Protein AF-A0A822FQL4-F1 (afdb_monomer_lite)

Foldseek 3Di:
DDDDDQPPVRDPPDPPDPDDPDPPDDDDDDDDDDDDDQCVVVPPCSCVQQADPVRDGDDNDPD

pLDDT: mean 79.7, std 19.59, range [40.16, 98.06]

Radius of gyration: 27.42 Å; chains: 1; bounding box: 46×46×60 Å

InterPro domains:
  IPR029033 Histidine phosphatase superfamily [G3DSA:3.40.50.1240] (21-63)

Organism: NCBI:txid392032

Secondary structure (DSSP, 8-state):
-PPP---TT-S-------------PPP----------HHHHSGGGHHHHHB-TTS-B---S--

Structure (mmCIF, N/CA/C/O backbone):
data_AF-A0A822FQL4-F1
#
_entry.id   AF-A0A822FQL4-F1
#
loop_
_atom_site.group_PDB
_atom_site.id
_atom_site.type_symbol
_atom_site.label_atom_id
_atom_site.label_alt_id
_atom_site.label_comp_id
_atom_site.label_asym_id
_atom_site.label_entity_id
_atom_site.label_seq_id
_atom_site.pdbx_PDB_ins_code
_atom_site.Cartn_x
_atom_site.Cartn_y
_atom_site.Cartn_z
_atom_site.occupancy
_atom_site.B_iso_or_equiv
_atom_site.auth_seq_id
_atom_site.auth_comp_id
_atom_site.auth_asym_id
_atom_site.auth_atom_id
_atom_site.pdbx_PDB_model_num
ATOM 1 N N . MET A 1 1 ? 23.320 37.857 -35.75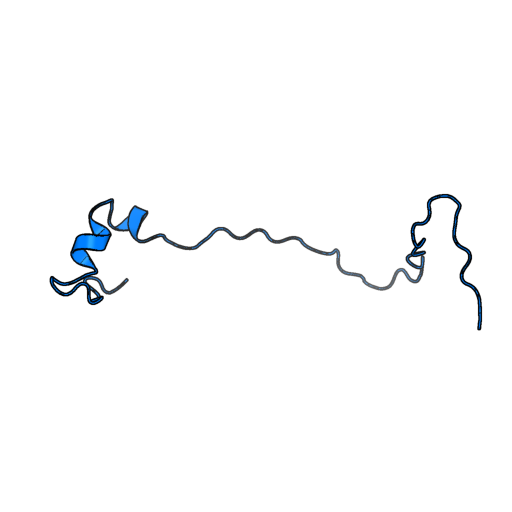7 1.00 40.16 1 MET A N 1
ATOM 2 C CA . MET A 1 1 ? 22.112 37.047 -35.511 1.00 40.16 1 MET A CA 1
ATOM 3 C C . MET A 1 1 ? 22.055 36.049 -36.651 1.00 40.16 1 MET A C 1
ATOM 5 O O . MET A 1 1 ? 21.648 36.427 -37.739 1.00 40.16 1 MET A O 1
ATOM 9 N N . GLU A 1 2 ? 22.635 34.864 -36.453 1.00 43.81 2 GLU A N 1
ATOM 10 C CA . GLU A 1 2 ? 22.609 33.778 -37.444 1.00 43.81 2 GLU A CA 1
ATOM 11 C C . GLU A 1 2 ? 21.193 33.204 -37.502 1.00 43.81 2 GLU A C 1
ATOM 13 O O . 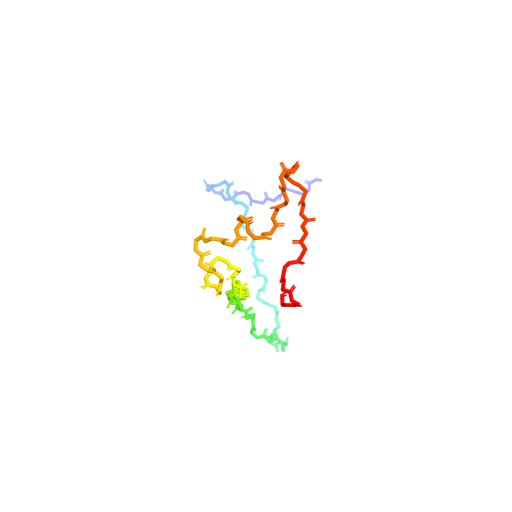GLU A 1 2 ? 20.640 32.807 -36.476 1.00 43.81 2 GLU A O 1
ATOM 18 N N . GLY A 1 3 ? 20.586 33.252 -38.687 1.00 43.84 3 GLY A N 1
ATOM 19 C CA . GLY A 1 3 ? 19.281 32.662 -38.952 1.00 43.84 3 GLY A CA 1
ATOM 20 C C . GLY A 1 3 ? 19.431 31.159 -39.140 1.00 43.84 3 GLY A C 1
ATOM 21 O O . GLY A 1 3 ? 20.228 30.727 -39.964 1.00 43.84 3 GLY A O 1
ATOM 22 N N . GLY A 1 4 ? 18.687 30.377 -38.358 1.00 52.50 4 GLY A N 1
ATOM 23 C CA . GLY A 1 4 ? 18.481 28.963 -38.649 1.00 52.50 4 GLY A CA 1
ATOM 24 C C . GLY A 1 4 ? 17.493 28.818 -39.803 1.00 52.50 4 GLY A C 1
ATOM 25 O O . GLY A 1 4 ? 16.466 29.499 -39.815 1.00 52.50 4 GLY A O 1
ATOM 26 N N . ASP A 1 5 ? 17.813 27.950 -40.759 1.00 56.50 5 ASP A N 1
ATOM 27 C CA . ASP A 1 5 ? 16.943 27.641 -41.890 1.00 56.50 5 ASP A CA 1
ATOM 28 C C . ASP A 1 5 ? 15.698 26.886 -41.397 1.00 56.50 5 ASP A C 1
ATOM 30 O O . ASP A 1 5 ? 15.780 25.773 -40.875 1.00 56.50 5 ASP A O 1
ATOM 34 N N . ILE A 1 6 ? 14.538 27.531 -41.524 1.00 56.84 6 ILE A N 1
ATOM 35 C CA . ILE A 1 6 ? 13.220 26.958 -41.239 1.00 56.84 6 ILE A CA 1
ATOM 36 C C . ILE A 1 6 ? 12.779 26.222 -42.504 1.00 56.84 6 ILE A C 1
ATOM 38 O O . ILE A 1 6 ? 12.643 26.851 -43.555 1.00 56.84 6 ILE A O 1
ATOM 42 N N . ASP A 1 7 ? 12.556 24.910 -42.424 1.00 62.34 7 ASP A N 1
ATOM 43 C CA . ASP A 1 7 ? 11.914 24.196 -43.526 1.00 62.34 7 ASP A CA 1
ATOM 44 C C . ASP A 1 7 ? 10.408 24.524 -43.595 1.00 62.34 7 ASP A C 1
ATOM 46 O O . ASP A 1 7 ? 9.791 24.977 -42.627 1.00 62.34 7 ASP A O 1
ATOM 50 N N . GLU A 1 8 ? 9.801 24.329 -44.768 1.00 58.75 8 GLU A N 1
ATOM 51 C CA . GLU A 1 8 ? 8.416 24.725 -45.091 1.00 58.75 8 GLU A CA 1
ATOM 52 C C . GLU A 1 8 ? 7.341 24.023 -44.225 1.00 58.75 8 GLU A C 1
ATOM 54 O O . GLU A 1 8 ? 6.153 24.319 -44.333 1.00 58.75 8 GLU A O 1
ATOM 59 N N . SER A 1 9 ? 7.741 23.115 -43.328 1.00 60.78 9 SER A N 1
ATOM 60 C CA . SER A 1 9 ? 6.855 22.455 -42.367 1.0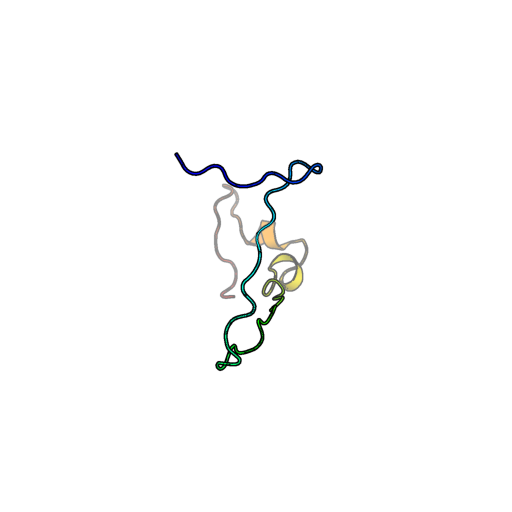0 60.78 9 SER A CA 1
ATOM 61 C C . SER A 1 9 ? 6.763 23.179 -41.015 1.00 60.78 9 SER A C 1
ATOM 63 O O . SER A 1 9 ? 5.908 22.840 -40.198 1.00 60.78 9 SER A O 1
ATOM 65 N N . GLY A 1 10 ? 7.602 24.197 -40.775 1.00 51.75 10 GLY A N 1
ATOM 66 C CA . GLY A 1 10 ? 7.597 24.990 -39.542 1.00 51.75 10 GLY A CA 1
ATOM 67 C C . GLY A 1 10 ? 8.103 24.240 -38.303 1.00 51.75 10 GLY A C 1
ATOM 68 O O . GLY A 1 10 ? 7.971 24.747 -37.187 1.00 51.75 10 GLY A O 1
ATOM 69 N N . TYR A 1 11 ? 8.687 23.051 -38.473 1.00 54.53 11 TYR A N 1
ATOM 70 C CA . TYR A 1 11 ? 9.282 22.272 -37.393 1.00 54.53 11 TYR A CA 1
ATOM 71 C C . TYR A 1 11 ? 10.802 22.460 -37.369 1.00 54.53 11 TYR A C 1
ATOM 73 O O . TYR A 1 11 ? 11.468 22.479 -38.399 1.00 54.53 11 TYR A O 1
ATOM 81 N N . TYR A 1 12 ? 11.375 22.583 -36.169 1.00 54.88 12 TYR A N 1
ATOM 82 C CA . TYR A 1 12 ? 12.827 22.589 -35.998 1.00 54.88 12 TYR A CA 1
ATOM 83 C C . TYR A 1 12 ? 13.395 21.219 -36.391 1.00 54.88 12 TYR A C 1
ATOM 85 O O . TYR A 1 12 ? 13.278 20.251 -35.634 1.00 54.88 12 TYR A O 1
ATOM 93 N N . SER A 1 13 ? 14.037 21.147 -37.557 1.00 55.97 13 SER A N 1
ATOM 94 C CA . SER A 1 13 ? 14.821 19.986 -37.972 1.00 55.97 13 SER A CA 1
ATOM 95 C C . SER A 1 13 ? 16.048 19.862 -37.070 1.00 55.97 13 SER A C 1
ATOM 97 O O . SER A 1 13 ? 17.057 20.548 -37.232 1.00 55.97 13 SER A O 1
ATOM 99 N N . SER A 1 14 ? 15.942 19.014 -36.049 1.00 55.94 14 SER A N 1
ATOM 100 C CA . SER A 1 14 ? 17.087 18.636 -35.227 1.00 55.94 14 SER A CA 1
ATOM 101 C C . SER A 1 14 ? 17.839 17.532 -35.959 1.00 55.94 14 SER A C 1
ATOM 103 O O . SER A 1 14 ? 17.458 16.365 -35.896 1.00 55.94 14 SER A O 1
ATOM 105 N N . SER A 1 15 ? 18.905 17.889 -36.673 1.00 56.69 15 SER A N 1
ATOM 106 C CA . SER A 1 15 ? 19.837 16.905 -37.218 1.00 56.69 15 SER A CA 1
ATOM 107 C C . SER A 1 15 ? 20.582 16.244 -36.056 1.00 56.69 15 SER A C 1
ATOM 109 O O . SER A 1 15 ? 21.576 16.777 -35.558 1.00 56.69 15 SER A O 1
ATOM 111 N N . TYR A 1 16 ? 20.093 15.096 -35.585 1.00 58.88 16 TYR A N 1
ATOM 112 C CA . TYR A 1 16 ? 20.856 14.253 -34.671 1.00 58.88 16 TYR A CA 1
ATOM 113 C C . TYR A 1 16 ? 22.122 13.817 -35.410 1.00 58.88 16 TYR A C 1
ATOM 115 O O . TYR A 1 16 ? 22.058 13.115 -36.420 1.00 58.88 16 TYR A O 1
ATOM 123 N N . GLY A 1 17 ? 23.264 14.331 -34.956 1.00 51.44 17 GLY A N 1
ATOM 124 C CA . GLY A 1 17 ? 24.554 14.116 -35.588 1.00 51.44 17 GLY A CA 1
ATOM 125 C C . GLY A 1 17 ? 24.849 12.630 -35.760 1.00 51.44 17 GLY A C 1
ATOM 126 O O . GLY A 1 17 ? 24.856 11.865 -34.798 1.00 51.44 17 GLY A O 1
ATOM 127 N N . SER A 1 18 ? 25.138 12.242 -36.998 1.00 63.69 18 SER A N 1
ATOM 128 C CA . SER A 1 18 ? 25.815 10.990 -37.318 1.00 63.69 18 SER A CA 1
ATOM 129 C C . SER A 1 18 ? 27.277 11.131 -36.885 1.00 63.69 18 SER A C 1
ATOM 131 O O . SER A 1 18 ? 28.132 11.524 -37.677 1.00 63.69 18 SER A O 1
ATOM 133 N N . GLY A 1 19 ? 27.551 10.906 -35.599 1.00 52.31 19 GLY A N 1
ATOM 134 C CA . GLY A 1 19 ? 28.861 11.127 -34.992 1.00 52.31 19 GLY A CA 1
ATOM 135 C C . GLY A 1 19 ? 29.255 10.020 -34.020 1.00 52.31 19 GLY A C 1
ATOM 136 O O . GLY A 1 19 ? 28.769 9.976 -32.896 1.00 52.31 19 GLY A O 1
ATOM 137 N N . SER A 1 20 ? 30.217 9.205 -34.459 1.00 52.22 20 SER A N 1
ATOM 138 C CA . SER A 1 20 ? 31.010 8.202 -33.728 1.00 52.22 20 SER A CA 1
ATOM 139 C C . SER A 1 20 ? 30.310 6.909 -33.279 1.00 52.22 20 SER A C 1
ATOM 141 O O . SER A 1 20 ? 29.501 6.883 -32.356 1.00 52.22 20 SER A O 1
ATOM 143 N N . GLU A 1 21 ? 30.737 5.798 -33.889 1.00 62.22 21 GLU A N 1
ATOM 144 C CA . GLU 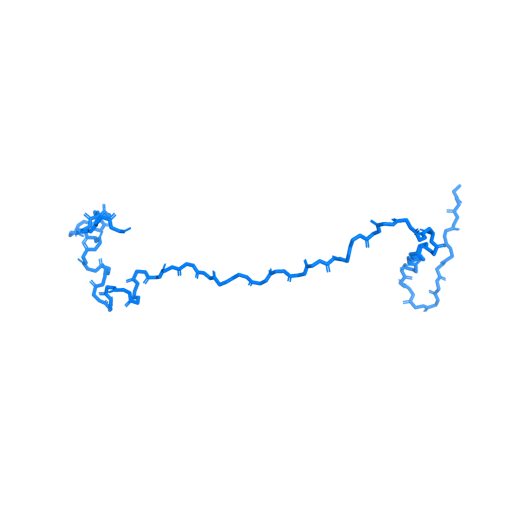A 1 21 ? 30.637 4.426 -33.373 1.00 62.22 21 GLU A CA 1
ATOM 145 C C . GLU A 1 21 ? 31.499 4.279 -32.099 1.00 62.22 21 GLU A C 1
ATOM 147 O O . GLU A 1 21 ? 32.534 3.618 -32.084 1.00 62.22 21 GLU A O 1
ATOM 152 N N . GLY A 1 22 ? 31.116 4.979 -31.032 1.00 57.97 22 GLY A N 1
ATOM 153 C CA . GLY A 1 22 ? 31.793 4.977 -29.740 1.00 57.97 22 GLY A CA 1
ATOM 154 C C . GLY A 1 22 ? 30.831 4.545 -28.645 1.00 57.97 22 GLY A C 1
ATOM 155 O O . GLY A 1 22 ? 30.162 5.382 -28.054 1.00 57.97 22 GLY A O 1
ATOM 156 N N . ASP A 1 23 ? 30.745 3.232 -28.429 1.00 61.78 23 ASP A N 1
ATOM 157 C CA . ASP A 1 23 ? 30.247 2.567 -27.213 1.00 61.78 23 ASP A CA 1
ATOM 158 C C . ASP A 1 23 ? 28.944 3.126 -26.597 1.00 61.78 23 ASP A C 1
ATOM 160 O O . ASP A 1 23 ? 28.782 3.241 -25.380 1.00 61.78 23 ASP A O 1
ATOM 164 N N . SER A 1 24 ? 27.974 3.484 -27.440 1.00 68.19 24 SER A N 1
ATOM 165 C CA . SER A 1 24 ? 26.641 3.866 -26.978 1.00 68.19 24 SER A CA 1
ATOM 166 C C . SER A 1 24 ? 25.865 2.598 -26.643 1.00 68.19 24 SER A C 1
ATOM 168 O O . SER A 1 24 ? 25.192 2.006 -27.487 1.00 68.19 24 SER A O 1
ATOM 170 N N . ALA A 1 25 ? 25.986 2.149 -25.390 1.00 78.00 25 ALA A N 1
ATOM 171 C CA . ALA A 1 25 ? 25.157 1.070 -24.871 1.00 78.00 25 ALA A CA 1
ATOM 172 C C . ALA A 1 25 ? 23.685 1.325 -25.262 1.00 78.00 25 ALA A C 1
ATOM 174 O O . ALA A 1 25 ? 23.199 2.450 -25.095 1.00 78.00 25 ALA A O 1
ATOM 175 N N . PRO A 1 26 ? 22.968 0.318 -25.794 1.00 83.50 26 PRO A N 1
ATOM 176 C CA . PRO A 1 26 ? 21.611 0.519 -26.279 1.00 83.50 26 PRO A CA 1
ATOM 177 C C . PRO A 1 26 ? 20.732 1.052 -25.147 1.00 83.50 26 PRO A C 1
ATOM 179 O O . PRO A 1 26 ? 20.723 0.489 -24.047 1.00 83.50 26 PRO A O 1
ATOM 182 N N . LEU A 1 27 ? 19.984 2.127 -25.420 1.00 85.44 27 LEU A N 1
ATOM 183 C CA . LEU A 1 27 ? 18.994 2.658 -24.486 1.00 85.44 27 LEU A CA 1
ATOM 184 C C . LEU A 1 27 ? 17.987 1.554 -24.144 1.00 85.44 27 LEU A C 1
ATOM 186 O O . LEU A 1 27 ? 17.449 0.888 -25.030 1.00 85.44 27 LEU A O 1
ATOM 190 N N . ARG A 1 28 ? 17.736 1.347 -22.849 1.00 89.62 28 ARG A N 1
ATOM 191 C CA . ARG A 1 28 ? 16.806 0.324 -22.362 1.00 89.62 28 ARG A CA 1
ATOM 192 C C . ARG A 1 28 ? 15.574 0.981 -21.767 1.00 89.62 28 ARG A C 1
ATOM 194 O O . ARG A 1 28 ? 15.689 1.831 -20.889 1.00 89.62 28 ARG A O 1
ATOM 201 N N . PHE A 1 29 ? 14.405 0.518 -22.191 1.00 92.75 29 PHE A N 1
ATOM 202 C CA . PHE A 1 29 ? 13.148 0.814 -21.517 1.00 92.75 29 PHE A CA 1
ATOM 203 C C . PHE A 1 29 ? 12.853 -0.286 -20.507 1.00 92.75 29 PHE A C 1
ATOM 205 O O . PHE A 1 29 ? 12.831 -1.467 -20.851 1.00 92.75 29 PHE A O 1
ATOM 212 N N . ILE A 1 30 ? 12.627 0.108 -19.258 1.00 94.62 30 ILE A N 1
ATOM 213 C CA . ILE A 1 30 ? 12.247 -0.806 -18.185 1.00 94.62 30 ILE A CA 1
ATOM 214 C C . ILE A 1 30 ? 10.853 -0.401 -17.721 1.00 94.62 30 ILE A C 1
ATOM 216 O O . ILE A 1 30 ? 10.639 0.728 -17.287 1.00 94.62 30 ILE A O 1
ATOM 220 N N . ILE A 1 31 ? 9.906 -1.330 -17.826 1.00 95.62 31 ILE A N 1
ATOM 221 C CA . ILE A 1 31 ? 8.531 -1.153 -17.359 1.00 95.62 31 ILE A CA 1
ATOM 222 C C . ILE A 1 31 ? 8.384 -1.979 -16.085 1.00 95.62 31 ILE A C 1
ATOM 224 O O . ILE A 1 31 ? 8.567 -3.195 -16.105 1.00 95.62 31 ILE A O 1
ATOM 228 N N . ILE A 1 32 ? 8.070 -1.313 -14.977 1.00 96.00 32 ILE A N 1
ATOM 229 C CA . ILE A 1 32 ? 7.949 -1.935 -13.656 1.00 96.00 32 ILE A CA 1
ATOM 230 C C . ILE A 1 32 ? 6.497 -1.809 -13.196 1.00 96.00 32 ILE A C 1
ATOM 232 O O . ILE A 1 32 ? 5.903 -0.733 -13.265 1.00 96.00 32 ILE A O 1
ATOM 236 N N . ARG A 1 33 ? 5.915 -2.916 -12.728 1.00 98.06 33 ARG A N 1
ATOM 237 C CA . ARG A 1 33 ? 4.583 -2.920 -12.111 1.00 98.06 33 ARG A CA 1
ATOM 238 C C . ARG A 1 33 ? 4.659 -2.346 -10.693 1.00 98.06 33 ARG A C 1
ATOM 240 O O . ARG A 1 33 ? 5.685 -2.456 -10.032 1.00 98.06 33 ARG A O 1
ATOM 247 N N . HIS A 1 34 ? 3.549 -1.791 -10.208 1.00 97.81 34 HIS A N 1
ATOM 248 C CA . HIS A 1 34 ? 3.380 -1.493 -8.784 1.00 97.81 34 HIS A CA 1
ATOM 249 C C . HIS A 1 34 ? 3.702 -2.719 -7.899 1.00 97.81 34 HIS A C 1
ATOM 251 O O . HIS A 1 34 ? 3.564 -3.864 -8.341 1.00 97.81 34 HIS A O 1
ATOM 257 N N . GLY A 1 35 ? 4.089 -2.471 -6.644 1.00 97.44 35 GLY A N 1
ATOM 258 C CA . GLY A 1 35 ? 4.327 -3.517 -5.644 1.00 97.44 35 GLY A CA 1
ATOM 259 C C . GLY A 1 35 ? 3.048 -4.222 -5.180 1.00 97.44 35 GLY A C 1
ATOM 260 O O . GLY A 1 35 ? 1.990 -4.110 -5.805 1.00 97.44 35 GLY A O 1
ATOM 261 N N . GLU A 1 36 ? 3.133 -4.949 -4.069 1.00 97.56 36 GLU A N 1
ATOM 262 C CA . GLU A 1 36 ? 1.950 -5.540 -3.442 1.00 97.56 36 GLU A CA 1
ATOM 263 C C . GLU A 1 36 ? 0.909 -4.457 -3.115 1.00 97.56 36 GLU A C 1
ATOM 265 O O . GLU A 1 36 ? 1.246 -3.332 -2.741 1.00 97.56 36 GLU A O 1
ATOM 270 N N . ARG A 1 37 ? -0.372 -4.787 -3.298 1.00 97.25 37 ARG A N 1
ATOM 271 C CA . ARG A 1 37 ? -1.473 -3.888 -2.969 1.00 97.25 37 ARG A CA 1
ATOM 272 C C . ARG A 1 37 ? -2.258 -4.428 -1.783 1.00 97.25 37 ARG A C 1
ATOM 274 O O . ARG A 1 37 ? -2.798 -5.529 -1.851 1.00 97.25 37 ARG A O 1
ATOM 281 N N . VAL A 1 38 ? -2.411 -3.595 -0.759 1.00 96.75 38 VAL A N 1
ATOM 282 C CA . VAL A 1 38 ? -3.171 -3.893 0.464 1.00 96.75 38 VAL A CA 1
ATOM 283 C C . VAL A 1 38 ? -4.597 -4.374 0.175 1.00 96.75 38 VAL A C 1
ATOM 285 O O . VAL A 1 38 ? -5.064 -5.303 0.823 1.00 96.75 38 VAL A O 1
ATOM 288 N N . ASP A 1 39 ? -5.291 -3.811 -0.815 1.00 96.62 39 ASP A N 1
ATOM 289 C CA . ASP A 1 39 ? -6.663 -4.221 -1.142 1.00 96.62 39 ASP A CA 1
ATOM 290 C C . ASP A 1 39 ? -6.754 -5.630 -1.740 1.00 96.62 39 ASP A C 1
ATOM 292 O O . ASP A 1 39 ? -7.765 -6.311 -1.568 1.00 96.62 39 ASP A O 1
ATOM 296 N N . VAL A 1 40 ? -5.689 -6.086 -2.400 1.00 97.00 40 VAL A N 1
ATOM 297 C CA . VAL A 1 40 ? -5.582 -7.451 -2.927 1.00 97.00 40 VAL A CA 1
ATOM 298 C C . VAL A 1 40 ? -5.243 -8.429 -1.802 1.00 97.00 40 VAL A C 1
ATOM 300 O O . VAL A 1 40 ? -5.872 -9.480 -1.705 1.00 97.00 40 VAL A O 1
ATOM 303 N N . THR A 1 41 ? -4.301 -8.074 -0.927 1.00 97.06 41 THR A N 1
ATOM 304 C CA . THR A 1 41 ? -3.820 -8.937 0.168 1.00 97.06 41 THR A CA 1
ATOM 305 C C . THR A 1 41 ? -4.847 -9.083 1.291 1.00 97.06 41 THR A C 1
ATOM 307 O O . THR A 1 41 ? -5.069 -10.173 1.814 1.00 97.06 41 THR A O 1
ATOM 310 N N . TYR A 1 42 ? -5.519 -7.988 1.641 1.00 95.62 42 TYR A N 1
ATOM 311 C CA . TYR A 1 42 ? -6.433 -7.901 2.779 1.00 95.62 42 TYR A CA 1
ATOM 312 C C . TYR A 1 42 ? -7.915 -7.828 2.358 1.00 95.62 42 TYR A C 1
ATOM 314 O O . TYR A 1 42 ? -8.804 -7.775 3.214 1.00 95.62 42 TYR A O 1
ATOM 322 N N . GLY A 1 43 ? -8.208 -7.864 1.055 1.00 95.75 43 GLY A N 1
ATOM 323 C CA . GLY A 1 43 ? -9.565 -7.845 0.509 1.00 95.75 43 GLY A CA 1
ATOM 324 C C . GLY A 1 43 ? -10.312 -6.528 0.748 1.00 95.75 43 GLY A C 1
ATOM 325 O O . GLY A 1 43 ? -9.786 -5.573 1.313 1.00 95.75 43 GLY A O 1
ATOM 326 N N . GLY A 1 44 ? -11.591 -6.477 0.361 1.00 95.75 44 GLY A N 1
ATOM 327 C CA . GLY A 1 44 ? -12.404 -5.249 0.408 1.00 95.75 44 GLY A CA 1
ATOM 328 C C . GLY A 1 44 ? -12.624 -4.639 1.803 1.00 95.75 44 GLY A C 1
ATOM 329 O O . GLY A 1 44 ? -13.065 -3.499 1.895 1.00 95.75 44 GLY A O 1
ATOM 330 N N . GLY A 1 45 ? -12.302 -5.380 2.870 1.00 95.12 45 GLY A N 1
ATOM 331 C CA . GLY A 1 45 ? -12.415 -4.955 4.269 1.00 95.12 45 GLY A CA 1
ATOM 332 C C . GLY A 1 45 ? -11.164 -4.273 4.846 1.00 95.12 45 GLY A C 1
ATOM 333 O O . GLY A 1 45 ? -11.068 -4.089 6.059 1.00 95.12 45 GLY A O 1
ATOM 334 N N . TRP A 1 46 ? -10.138 -4.009 4.028 1.00 96.25 46 TRP A N 1
ATOM 335 C CA . TRP A 1 46 ? -8.848 -3.506 4.513 1.00 96.25 46 TRP A CA 1
ATOM 336 C C . TRP A 1 46 ? -8.951 -2.106 5.131 1.00 96.25 46 TRP A C 1
ATOM 338 O O . TRP A 1 46 ? -8.297 -1.830 6.135 1.00 96.25 46 TRP A O 1
ATOM 348 N N . THR A 1 47 ? -9.803 -1.236 4.582 1.00 95.62 47 THR A N 1
ATOM 349 C CA . THR A 1 47 ? -9.959 0.141 5.070 1.00 95.62 47 THR A CA 1
ATOM 350 C C . THR A 1 47 ? -10.581 0.166 6.460 1.00 95.62 47 THR A C 1
ATOM 352 O O . THR A 1 47 ? -10.104 0.878 7.332 1.00 95.62 47 THR A O 1
ATOM 355 N N . GLN A 1 48 ? -11.586 -0.667 6.723 1.00 95.81 48 GLN A N 1
ATOM 356 C CA . GLN A 1 48 ? -12.232 -0.744 8.036 1.00 95.81 48 GLN A CA 1
ATOM 357 C C . GLN A 1 48 ? -11.284 -1.263 9.123 1.00 95.81 48 GLN A C 1
ATOM 359 O O . GLN A 1 48 ? -11.515 -1.017 10.301 1.00 95.81 48 GLN A O 1
ATOM 364 N N . ARG A 1 49 ? -10.225 -1.984 8.737 1.00 95.50 49 ARG A N 1
ATOM 365 C CA . ARG A 1 49 ? -9.177 -2.449 9.654 1.00 95.50 49 ARG A CA 1
ATOM 366 C C . ARG A 1 49 ? -8.070 -1.416 9.860 1.00 95.50 49 ARG A C 1
ATOM 368 O O . ARG A 1 49 ? -7.514 -1.344 10.948 1.00 95.50 49 ARG A O 1
ATOM 375 N N . ALA A 1 50 ? -7.772 -0.623 8.832 1.00 96.75 50 ALA A N 1
ATOM 376 C CA . ALA A 1 50 ? -6.717 0.391 8.837 1.00 96.75 50 ALA A CA 1
ATOM 377 C C . ALA A 1 50 ? -7.089 1.694 9.550 1.00 96.75 50 ALA A C 1
ATOM 379 O O . ALA A 1 50 ? -6.201 2.488 9.853 1.00 96.75 50 ALA A O 1
ATOM 380 N N . PHE A 1 51 ? -8.376 1.948 9.784 1.00 97.25 51 PHE A N 1
ATOM 381 C CA . PHE A 1 51 ? -8.851 3.211 10.339 1.00 97.25 51 PHE A CA 1
ATOM 382 C C . PHE A 1 51 ? -9.728 2.984 11.568 1.00 97.25 51 PHE A C 1
ATOM 384 O O . PHE A 1 51 ? -10.624 2.140 11.562 1.00 97.25 51 PHE A O 1
ATOM 391 N N . ASP A 1 52 ? -9.471 3.754 12.625 1.00 94.56 52 ASP A N 1
ATOM 392 C CA . ASP A 1 52 ? -10.293 3.745 13.832 1.00 94.56 52 ASP A CA 1
ATOM 393 C C . ASP A 1 52 ? -11.616 4.518 13.645 1.00 94.56 52 ASP A C 1
ATOM 395 O O . ASP A 1 52 ? -11.901 5.087 12.589 1.00 94.56 52 ASP A O 1
ATOM 399 N N . GLN A 1 53 ? -12.443 4.565 14.695 1.00 94.06 53 GLN A N 1
ATOM 400 C CA . GLN A 1 53 ? -13.747 5.245 14.664 1.00 94.06 53 GLN A CA 1
ATOM 401 C C . GLN A 1 53 ? -13.648 6.761 14.425 1.00 94.06 53 GLN A C 1
ATOM 403 O O . GLN A 1 53 ? -14.627 7.375 14.006 1.00 94.06 53 GLN A O 1
ATOM 408 N N . SER A 1 54 ? -12.488 7.369 14.687 1.00 96.12 54 SER A N 1
ATOM 409 C CA . SER A 1 54 ? -12.223 8.783 14.407 1.00 96.12 54 SER A CA 1
ATOM 410 C C . SER A 1 54 ? -11.717 9.022 12.979 1.00 96.12 54 SER A C 1
ATOM 412 O O . SER A 1 54 ? -11.505 10.168 12.586 1.00 96.12 54 SER A O 1
ATOM 414 N N . GLY A 1 55 ? -11.527 7.953 12.196 1.00 95.00 55 GLY A N 1
ATOM 415 C CA . GLY A 1 55 ? -10.930 8.005 10.866 1.00 95.00 55 GLY A CA 1
ATOM 416 C C . GLY A 1 55 ? -9.409 8.153 10.896 1.00 95.00 55 GLY A C 1
ATOM 417 O O . GLY A 1 55 ? -8.808 8.482 9.872 1.00 95.00 55 GLY A O 1
ATOM 418 N N . ARG A 1 56 ? -8.763 7.928 12.046 1.00 97.12 56 ARG A N 1
ATOM 419 C CA . ARG A 1 56 ? -7.305 7.967 12.159 1.00 97.12 56 ARG A CA 1
ATOM 420 C C . ARG A 1 56 ? -6.721 6.625 11.737 1.00 97.12 56 ARG A C 1
ATOM 422 O O . ARG A 1 56 ? -7.203 5.570 12.140 1.00 97.12 56 ARG A O 1
ATOM 429 N N . TYR A 1 57 ? -5.657 6.683 10.937 1.00 96.75 57 TYR A N 1
ATOM 430 C CA . TYR A 1 57 ? -4.919 5.492 10.533 1.00 96.75 57 TYR A CA 1
ATOM 431 C C . TYR A 1 57 ? -4.245 4.821 11.737 1.00 96.75 57 TYR A C 1
ATOM 433 O O . TYR A 1 57 ? -3.560 5.480 12.527 1.00 96.75 57 TYR A O 1
ATOM 441 N N . TYR A 1 58 ? -4.405 3.507 11.823 1.00 94.31 58 TYR A N 1
ATOM 442 C CA . TYR A 1 58 ? -3.751 2.622 12.774 1.00 94.31 58 TYR A CA 1
ATOM 443 C C . TYR A 1 58 ? -3.312 1.347 12.026 1.00 94.31 58 TYR A C 1
ATOM 445 O O . TYR A 1 58 ? -4.137 0.709 11.368 1.00 94.31 58 TYR A O 1
ATOM 453 N N . PRO A 1 59 ? -2.025 0.963 12.095 1.00 94.38 59 PRO A N 1
ATOM 454 C CA . PRO A 1 59 ? -1.552 -0.264 11.468 1.00 94.38 59 PRO A CA 1
ATOM 455 C C . PRO A 1 59 ? -2.111 -1.486 12.208 1.00 94.38 59 PRO A C 1
ATOM 457 O O . PRO A 1 59 ? -1.868 -1.663 13.401 1.00 94.38 59 PRO A O 1
ATOM 460 N N . PHE A 1 60 ? -2.846 -2.332 11.486 1.00 94.25 60 PHE A N 1
ATOM 461 C CA . PHE A 1 60 ? -3.450 -3.562 12.015 1.00 94.25 60 PHE A CA 1
ATOM 462 C C . PHE A 1 60 ? -2.644 -4.829 11.688 1.00 94.25 60 PHE A C 1
ATOM 464 O O . PHE A 1 60 ? -2.957 -5.897 12.210 1.00 94.25 60 PHE A O 1
ATOM 471 N N . ASP A 1 61 ? -1.637 -4.712 10.821 1.00 95.38 61 ASP A N 1
ATOM 472 C CA . ASP A 1 61 ? -0.702 -5.766 10.429 1.00 95.38 61 ASP A CA 1
ATOM 473 C C . ASP A 1 61 ? 0.716 -5.173 10.329 1.00 95.38 61 ASP A C 1
ATOM 475 O O . ASP 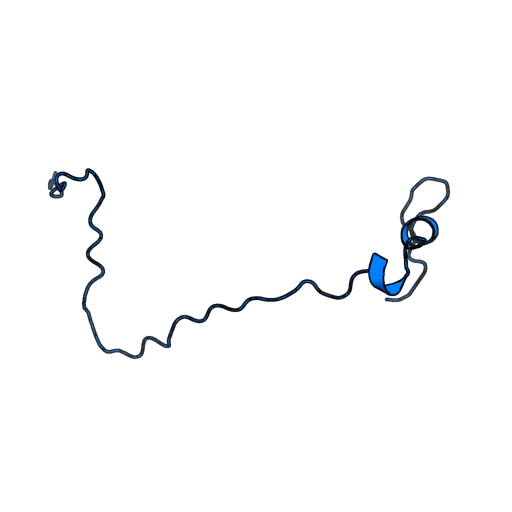A 1 61 ? 0.889 -3.954 10.256 1.00 95.38 61 ASP A O 1
ATOM 479 N N . SER A 1 62 ? 1.727 -6.035 10.395 1.00 93.81 62 SER A N 1
ATOM 480 C CA . SER A 1 62 ? 3.144 -5.678 10.290 1.00 93.81 62 SER A CA 1
ATOM 481 C C . SER A 1 62 ? 3.650 -5.505 8.856 1.00 93.81 62 SER A C 1
ATOM 483 O O . SER A 1 62 ? 4.720 -4.921 8.684 1.00 93.81 62 SER A O 1
ATOM 485 N N . ASN A 1 63 ? 2.933 -6.049 7.867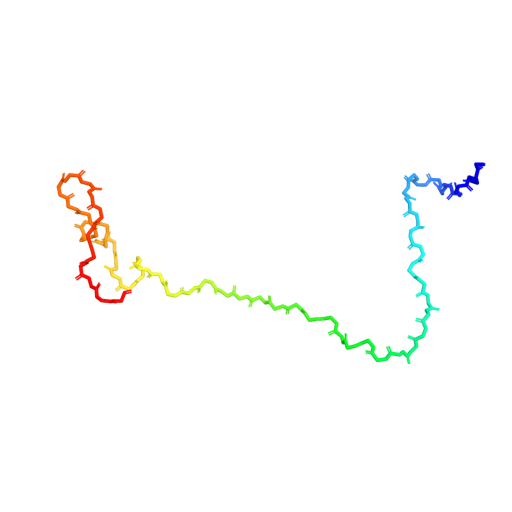 1.00 90.62 63 ASN A N 1
ATOM 486 C CA . ASN A 1 63 ? 3.203 -5.840 6.442 1.00 90.62 63 ASN A CA 1
ATOM 487 C C . ASN A 1 63 ? 2.582 -4.526 5.963 1.00 90.62 63 ASN A C 1
ATOM 489 O O . ASN A 1 63 ? 3.332 -3.686 5.423 1.00 90.62 63 ASN A O 1
#

Sequence (63 aa):
MEGGDIDESGYYSSSYGSGSEGDSAPLRFIIIRHGERVDVTYGGGWTQRAFDQSGRYYPFDSN